Protein AF-A0AAN5CHM3-F1 (afdb_monomer_lite)

Structure (mmCIF, N/CA/C/O backbone):
data_AF-A0AAN5CHM3-F1
#
_entry.id   AF-A0AAN5CHM3-F1
#
loop_
_atom_site.group_PDB
_atom_site.id
_atom_site.type_symbol
_atom_site.label_atom_id
_atom_site.label_alt_id
_atom_site.label_comp_id
_atom_site.label_asym_id
_atom_site.label_entity_id
_atom_site.label_seq_id
_atom_site.pdbx_PDB_ins_code
_atom_site.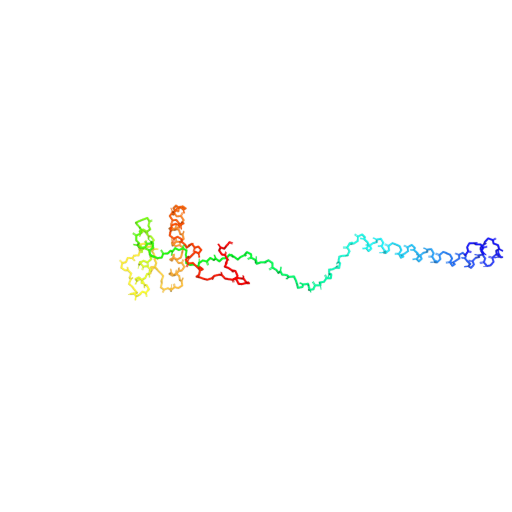Cartn_x
_atom_site.Cartn_y
_atom_site.Cartn_z
_atom_site.occupancy
_atom_site.B_iso_or_equiv
_atom_site.auth_seq_id
_atom_site.auth_comp_id
_atom_site.auth_asym_id
_atom_site.auth_atom_id
_atom_site.pdbx_PDB_model_num
ATOM 1 N N . CYS A 1 1 ? 42.398 8.955 -54.294 1.00 57.72 1 CYS A N 1
ATOM 2 C CA . CYS A 1 1 ? 43.431 9.908 -53.821 1.00 57.72 1 CYS A CA 1
ATOM 3 C C . CYS A 1 1 ? 44.849 9.348 -53.906 1.00 57.72 1 CYS A C 1
ATOM 5 O O . CYS A 1 1 ? 45.698 10.042 -54.441 1.00 57.72 1 CYS A O 1
ATOM 7 N N . VAL A 1 2 ? 45.107 8.111 -53.462 1.00 67.19 2 VAL A N 1
ATOM 8 C CA . VAL A 1 2 ? 46.470 7.536 -53.421 1.00 67.19 2 VAL A CA 1
ATOM 9 C C . VAL A 1 2 ? 47.133 7.437 -54.807 1.00 67.19 2 VAL A C 1
ATOM 11 O O . VAL A 1 2 ? 48.277 7.846 -54.946 1.00 67.19 2 VAL A O 1
ATOM 14 N N . GLY A 1 3 ? 46.407 7.038 -55.861 1.00 71.38 3 GLY A N 1
ATOM 15 C CA . GLY A 1 3 ? 46.973 6.974 -57.225 1.00 71.38 3 GLY A CA 1
ATOM 16 C C . GLY A 1 3 ? 47.484 8.319 -57.773 1.00 71.38 3 GLY A C 1
ATOM 17 O O . GLY A 1 3 ? 48.514 8.374 -58.425 1.00 71.38 3 GLY A O 1
ATOM 18 N N . ARG A 1 4 ? 46.846 9.444 -57.412 1.00 65.81 4 ARG A N 1
ATOM 19 C CA . ARG A 1 4 ? 47.295 10.802 -57.799 1.00 65.81 4 ARG A CA 1
ATOM 20 C C . ARG A 1 4 ? 48.522 11.289 -57.015 1.00 65.81 4 ARG A C 1
ATOM 22 O O . ARG A 1 4 ? 49.165 12.237 -57.451 1.00 65.81 4 ARG A O 1
ATOM 29 N N . ILE A 1 5 ? 48.817 10.672 -55.868 1.00 67.25 5 ILE A N 1
ATOM 30 C CA . ILE A 1 5 ? 50.013 10.945 -55.054 1.00 67.25 5 ILE A CA 1
ATOM 31 C C . ILE A 1 5 ? 51.217 10.176 -55.614 1.00 67.25 5 ILE A C 1
ATOM 33 O O . ILE A 1 5 ? 52.324 10.702 -55.595 1.00 67.25 5 ILE A O 1
ATOM 37 N N . VAL A 1 6 ? 50.988 8.960 -56.126 1.00 72.06 6 VAL A N 1
ATOM 38 C CA . VAL A 1 6 ? 52.030 8.080 -56.683 1.00 72.06 6 VAL A CA 1
ATOM 39 C C . VAL A 1 6 ? 52.434 8.500 -58.101 1.00 72.06 6 VAL A C 1
ATOM 41 O O . VAL A 1 6 ? 53.624 8.556 -58.391 1.00 72.06 6 VAL A O 1
ATOM 44 N N . ASP A 1 7 ? 51.470 8.880 -58.945 1.00 74.00 7 ASP A N 1
ATOM 45 C CA . ASP A 1 7 ? 51.722 9.196 -60.364 1.00 74.00 7 ASP A CA 1
ATOM 46 C C . ASP A 1 7 ? 51.859 10.709 -60.652 1.00 74.00 7 ASP A C 1
ATOM 48 O O . ASP A 1 7 ? 52.062 11.129 -61.791 1.00 74.00 7 ASP A O 1
ATOM 52 N N . GLY A 1 8 ? 51.693 11.561 -59.634 1.00 68.69 8 GLY A N 1
ATOM 53 C CA . GLY A 1 8 ? 51.674 13.022 -59.769 1.00 68.69 8 GLY A CA 1
ATOM 54 C C . GLY A 1 8 ? 53.042 13.694 -59.588 1.00 68.69 8 GLY A C 1
ATOM 55 O O . GLY A 1 8 ? 53.928 13.191 -58.906 1.00 68.69 8 GLY A O 1
ATOM 56 N N . GLY A 1 9 ? 53.212 14.900 -60.147 1.00 80.06 9 GLY A N 1
ATOM 57 C CA . GLY A 1 9 ? 54.395 15.734 -59.889 1.00 80.06 9 GLY A CA 1
ATOM 58 C C . GLY A 1 9 ? 54.503 16.189 -58.422 1.00 80.06 9 GLY A C 1
ATOM 59 O O . GLY A 1 9 ? 53.506 16.223 -57.700 1.00 80.06 9 GLY A O 1
ATOM 60 N N . ARG A 1 10 ? 55.702 16.609 -57.983 1.00 76.81 10 ARG A N 1
ATOM 61 C CA . ARG A 1 10 ? 56.020 16.933 -56.569 1.00 76.81 10 ARG A CA 1
ATOM 62 C C . ARG A 1 10 ? 54.998 17.844 -55.868 1.00 76.81 10 ARG A C 1
ATOM 64 O O . ARG A 1 10 ? 54.638 17.580 -54.729 1.00 76.81 10 ARG A O 1
ATOM 71 N N . VAL A 1 11 ? 54.503 18.887 -56.537 1.00 79.12 11 VAL A N 1
ATOM 72 C CA . VAL A 1 11 ? 53.531 19.838 -55.953 1.00 79.12 11 VAL A CA 1
ATOM 73 C C . VAL A 1 11 ? 52.143 19.212 -55.791 1.00 79.12 11 VAL A C 1
ATOM 75 O O . VAL A 1 11 ? 51.484 19.401 -54.772 1.00 79.12 11 VAL A O 1
ATOM 78 N N . ILE A 1 12 ? 51.713 18.419 -56.773 1.00 81.25 12 ILE A N 1
ATOM 79 C CA . ILE A 1 12 ? 50.420 17.728 -56.752 1.00 81.25 12 ILE A CA 1
ATOM 80 C C . ILE A 1 12 ? 50.433 16.670 -55.644 1.00 81.25 12 ILE A C 1
ATOM 82 O O . ILE A 1 12 ? 49.494 16.603 -54.855 1.00 81.25 12 ILE A O 1
ATOM 86 N N . ALA A 1 13 ? 51.527 15.917 -55.509 1.00 77.94 13 ALA A N 1
ATOM 87 C CA . ALA A 1 13 ? 51.690 14.954 -54.427 1.00 77.94 13 ALA A CA 1
ATOM 88 C C . ALA A 1 13 ? 51.564 15.615 -53.039 1.00 77.94 13 ALA A C 1
ATOM 90 O O . ALA A 1 13 ? 50.819 15.109 -52.207 1.00 77.94 13 ALA A O 1
ATOM 91 N N . VAL A 1 14 ? 52.197 16.777 -52.812 1.00 83.12 14 VAL A N 1
ATOM 92 C CA . VAL A 1 14 ? 52.126 17.514 -51.529 1.00 83.12 14 VAL A CA 1
ATOM 93 C C . VAL A 1 14 ? 50.711 18.018 -51.208 1.00 83.12 14 VAL A C 1
ATOM 95 O O . VAL A 1 14 ? 50.265 17.944 -50.066 1.00 83.12 14 VAL A O 1
ATOM 98 N N . ILE A 1 15 ? 49.966 18.510 -52.198 1.00 86.19 15 ILE A N 1
ATOM 99 C CA . ILE A 1 15 ? 48.592 18.988 -51.971 1.00 86.19 15 ILE A CA 1
ATOM 100 C C . ILE A 1 15 ? 47.662 17.813 -51.635 1.00 86.19 15 ILE A C 1
ATOM 102 O O . ILE A 1 15 ? 46.876 17.883 -50.689 1.00 86.19 15 ILE A O 1
ATOM 106 N N . PHE A 1 16 ? 47.763 16.706 -52.375 1.00 84.62 16 PHE A N 1
ATOM 107 C CA . PHE A 1 16 ? 46.917 15.537 -52.138 1.00 84.62 16 PHE A CA 1
ATOM 108 C C . PHE A 1 16 ? 47.276 14.789 -50.844 1.00 84.62 16 PHE A C 1
ATOM 110 O O . PHE A 1 16 ? 46.378 14.197 -50.243 1.00 84.62 16 PHE A O 1
ATOM 117 N N . THR A 1 17 ? 48.525 14.845 -50.365 1.00 85.38 17 THR A N 1
ATOM 118 C CA . THR A 1 17 ? 48.888 14.308 -49.041 1.00 85.38 17 THR A CA 1
ATOM 119 C C . THR A 1 17 ? 48.308 15.147 -47.906 1.00 85.38 17 THR A C 1
ATOM 121 O O . THR A 1 17 ? 47.767 14.570 -46.96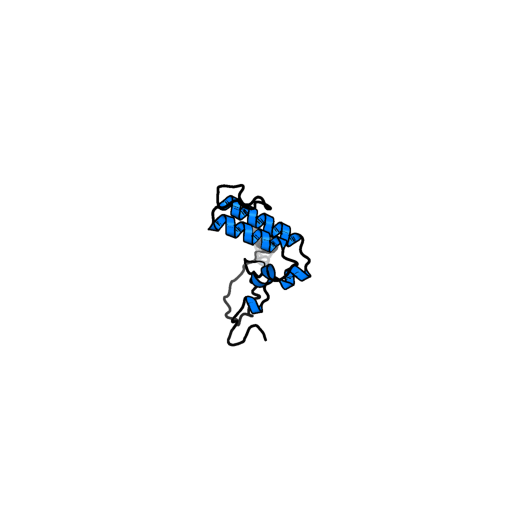6 1.00 85.38 17 THR A O 1
ATOM 124 N N . LEU A 1 18 ? 48.316 16.482 -48.000 1.00 88.56 18 LEU A N 1
ATOM 125 C CA . LEU A 1 18 ? 47.665 17.350 -47.005 1.00 88.56 18 LEU A CA 1
ATOM 126 C C . LEU A 1 18 ? 46.153 17.097 -46.920 1.00 88.56 18 LEU A C 1
ATOM 128 O O . LEU A 1 18 ? 45.605 16.986 -45.823 1.00 88.56 18 LEU A O 1
ATOM 132 N N . ILE A 1 19 ? 45.485 16.929 -48.065 1.00 90.00 19 ILE A N 1
ATOM 133 C CA . ILE A 1 19 ? 44.055 16.587 -48.114 1.00 90.00 19 ILE A CA 1
ATOM 134 C C . ILE A 1 19 ? 43.802 15.202 -47.505 1.00 90.00 19 ILE A C 1
ATOM 136 O O . ILE A 1 19 ? 42.843 15.024 -46.755 1.00 90.00 19 ILE A O 1
ATOM 140 N N . LEU A 1 20 ? 44.664 14.221 -47.792 1.00 89.06 20 LEU A N 1
ATOM 141 C CA . LEU A 1 20 ? 44.559 12.879 -47.216 1.00 89.06 20 LEU A CA 1
ATOM 142 C C . LEU A 1 20 ? 44.696 12.917 -45.687 1.00 89.06 20 LEU A C 1
ATOM 144 O O . LEU A 1 20 ? 43.905 12.284 -44.990 1.00 89.06 20 LEU A O 1
ATOM 148 N N . ILE A 1 21 ? 45.655 13.687 -45.165 1.00 91.88 21 ILE A N 1
ATOM 149 C CA . ILE A 1 21 ? 45.852 13.872 -43.722 1.00 91.88 21 ILE A CA 1
ATOM 150 C C . ILE A 1 21 ? 44.609 14.513 -43.098 1.00 91.88 21 ILE A C 1
ATOM 152 O O . ILE A 1 21 ? 44.082 13.983 -42.123 1.00 91.88 21 ILE A O 1
ATOM 156 N N . ALA A 1 22 ? 44.084 15.590 -43.688 1.00 93.44 22 ALA A N 1
ATOM 157 C CA . ALA A 1 22 ? 42.885 16.264 -43.190 1.00 93.44 22 ALA A CA 1
ATOM 158 C C . ALA A 1 22 ? 41.659 15.331 -43.148 1.00 93.44 22 ALA A C 1
ATOM 160 O O . ALA A 1 22 ? 40.953 15.276 -42.140 1.00 93.44 22 ALA A O 1
ATOM 161 N N . MET A 1 23 ? 41.442 14.539 -44.203 1.00 92.94 23 MET A N 1
ATOM 162 C CA . MET A 1 23 ? 40.354 13.554 -44.258 1.00 92.94 23 MET A CA 1
ATOM 163 C C . MET A 1 23 ? 40.536 12.429 -43.233 1.00 92.94 23 MET A C 1
ATOM 165 O O . MET A 1 23 ? 39.565 11.989 -42.620 1.00 92.94 23 MET A O 1
ATOM 169 N N . THR A 1 24 ? 41.776 11.997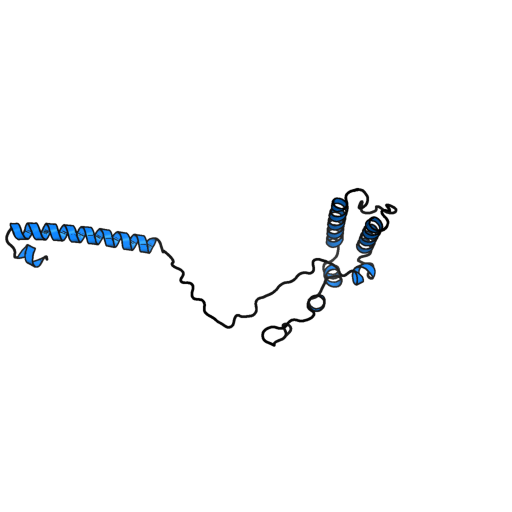 -42.997 1.00 93.56 24 THR A N 1
ATOM 170 C CA . THR A 1 24 ? 42.088 10.963 -41.999 1.00 93.56 24 THR A CA 1
ATOM 171 C C . THR A 1 24 ? 41.828 11.470 -40.578 1.00 93.56 24 THR A C 1
ATOM 173 O O . THR A 1 24 ? 41.221 10.763 -39.777 1.00 93.56 24 THR A O 1
ATOM 176 N N . VAL A 1 25 ? 42.207 12.715 -40.270 1.00 96.06 25 VAL A N 1
ATOM 177 C CA . VAL A 1 25 ? 41.930 13.346 -38.967 1.00 96.06 25 VAL A CA 1
ATOM 178 C C . VAL A 1 25 ? 40.425 13.484 -38.730 1.00 96.06 25 VAL A C 1
ATOM 180 O O . VAL A 1 25 ? 39.935 13.105 -37.665 1.00 96.06 25 VAL A O 1
ATOM 183 N N . ALA A 1 26 ? 39.674 13.960 -39.728 1.00 95.38 26 ALA A N 1
ATOM 184 C CA . ALA A 1 26 ? 38.219 14.069 -39.638 1.00 95.38 26 ALA A CA 1
ATOM 185 C C . ALA A 1 26 ? 37.547 12.700 -39.426 1.00 95.38 26 ALA A C 1
ATOM 187 O O . ALA A 1 26 ? 36.620 12.576 -38.623 1.00 95.38 26 ALA A O 1
ATOM 188 N N . PHE A 1 27 ? 38.045 11.659 -40.100 1.00 96.38 27 PHE A N 1
ATOM 189 C CA . PHE A 1 27 ? 37.555 10.294 -39.937 1.00 96.38 27 PHE A CA 1
ATOM 190 C C . PHE A 1 27 ? 37.787 9.759 -38.518 1.00 96.38 27 PHE A C 1
ATOM 192 O O . PHE A 1 27 ? 36.841 9.292 -37.883 1.00 96.38 27 PHE A O 1
ATOM 199 N N . VAL A 1 28 ? 39.010 9.878 -37.985 1.00 96.62 28 VAL A N 1
ATOM 200 C CA . VAL A 1 28 ? 39.344 9.422 -36.622 1.00 96.62 28 VAL A CA 1
ATOM 201 C C . VAL A 1 28 ? 38.516 10.166 -35.569 1.00 96.62 28 VAL A C 1
ATOM 203 O O . VAL A 1 28 ? 38.020 9.547 -34.623 1.00 96.62 28 VAL A O 1
ATOM 206 N N . TYR A 1 29 ? 38.307 11.473 -35.747 1.00 96.81 29 TYR A N 1
ATOM 207 C CA . TYR A 1 29 ? 37.486 12.282 -34.846 1.00 96.81 29 TYR A CA 1
ATOM 208 C C . TYR A 1 29 ? 36.025 11.806 -34.806 1.00 96.81 29 TYR A C 1
ATOM 210 O O . TYR A 1 29 ? 35.480 11.544 -33.730 1.00 96.81 29 TYR A O 1
ATOM 218 N N . THR A 1 30 ? 35.395 11.626 -35.970 1.00 95.19 30 THR A N 1
ATOM 219 C CA . THR A 1 30 ? 34.013 11.130 -36.051 1.00 95.19 30 THR A CA 1
ATOM 220 C C . THR A 1 30 ? 33.890 9.705 -35.512 1.00 95.19 30 THR A C 1
ATOM 222 O O . THR A 1 30 ? 32.974 9.429 -34.739 1.00 95.19 30 THR A O 1
ATOM 225 N N . ALA A 1 31 ? 34.836 8.820 -35.839 1.00 96.31 31 ALA A N 1
ATOM 226 C CA . ALA A 1 31 ? 34.848 7.443 -35.349 1.00 96.31 31 ALA A CA 1
ATOM 227 C C . ALA A 1 31 ? 34.933 7.379 -33.815 1.00 96.31 31 ALA A C 1
ATOM 229 O O . ALA A 1 31 ? 34.150 6.673 -33.180 1.00 96.31 31 ALA A O 1
ATOM 230 N N . THR A 1 32 ? 35.813 8.179 -33.206 1.00 94.88 32 THR A N 1
ATOM 231 C CA . THR A 1 32 ? 35.954 8.260 -31.742 1.00 94.88 32 THR A CA 1
ATOM 232 C C . THR A 1 32 ? 34.659 8.742 -31.090 1.00 94.88 32 THR A C 1
ATOM 234 O O . THR A 1 32 ? 34.200 8.162 -30.108 1.00 94.88 32 THR A O 1
ATOM 237 N N . ASN A 1 33 ? 34.007 9.752 -31.671 1.00 93.50 33 ASN A N 1
ATOM 238 C CA . ASN A 1 33 ? 32.729 10.255 -31.171 1.00 93.50 33 ASN A CA 1
ATOM 239 C C . ASN A 1 33 ? 31.597 9.225 -31.288 1.00 93.50 33 ASN A C 1
ATOM 241 O O . ASN A 1 33 ? 30.776 9.124 -30.377 1.00 93.50 33 ASN A O 1
ATOM 245 N N . CYS A 1 34 ? 31.554 8.441 -32.368 1.00 91.56 34 CYS A N 1
ATOM 246 C CA . CYS A 1 34 ? 30.616 7.326 -32.507 1.00 91.56 34 CYS A CA 1
ATOM 247 C C . CYS A 1 34 ? 30.859 6.246 -31.446 1.00 91.56 34 CYS A C 1
ATOM 249 O O . CYS A 1 34 ? 29.900 5.799 -30.822 1.00 91.56 34 CYS A O 1
ATOM 251 N N . ILE A 1 35 ? 32.119 5.883 -31.181 1.00 93.62 35 ILE A N 1
ATOM 252 C CA . ILE A 1 35 ? 32.477 4.902 -30.144 1.00 93.62 35 ILE A CA 1
ATOM 253 C C . ILE A 1 35 ? 32.082 5.412 -28.756 1.00 93.62 35 ILE A C 1
ATOM 255 O O . ILE A 1 35 ? 31.462 4.680 -27.991 1.00 93.62 35 ILE A O 1
ATOM 259 N N . ILE A 1 36 ? 32.366 6.679 -28.438 1.00 92.12 36 ILE A N 1
ATOM 260 C CA . ILE A 1 36 ? 31.969 7.288 -27.161 1.00 92.12 36 ILE A CA 1
ATOM 261 C C . ILE A 1 36 ? 30.442 7.324 -27.028 1.00 92.12 36 ILE A C 1
ATOM 263 O O . ILE A 1 36 ? 29.918 7.039 -25.954 1.00 92.12 36 ILE A O 1
ATOM 267 N N . LYS A 1 37 ? 29.711 7.665 -28.097 1.00 89.06 37 LYS A N 1
ATOM 268 C CA . LYS A 1 37 ? 28.240 7.642 -28.093 1.00 89.06 37 LYS A CA 1
ATOM 269 C C . LYS A 1 37 ? 27.698 6.231 -27.881 1.00 89.06 37 LYS A C 1
ATOM 271 O O . LYS A 1 37 ? 26.783 6.069 -27.087 1.00 89.06 37 LYS A O 1
ATOM 276 N N . TYR A 1 38 ? 28.283 5.229 -28.530 1.00 88.88 38 TYR A N 1
ATOM 277 C CA . TYR A 1 38 ? 27.907 3.829 -28.351 1.00 88.88 38 TYR A CA 1
ATOM 278 C C . TYR A 1 38 ? 28.186 3.343 -26.919 1.00 88.88 38 TYR A C 1
ATOM 280 O O . TYR A 1 38 ? 27.302 2.791 -26.274 1.00 88.88 38 TYR A O 1
ATOM 288 N N . ALA A 1 39 ? 29.371 3.640 -26.373 1.00 89.31 39 ALA A N 1
ATOM 289 C CA . ALA A 1 39 ? 29.769 3.258 -25.015 1.00 89.31 39 ALA A CA 1
ATOM 290 C C . ALA A 1 39 ? 28.973 3.969 -23.905 1.00 89.31 39 ALA A C 1
ATOM 292 O O . ALA A 1 39 ? 28.956 3.510 -22.767 1.00 89.31 39 ALA A O 1
ATOM 293 N N . LYS A 1 40 ? 28.314 5.091 -24.217 1.00 88.81 40 LYS A N 1
ATOM 294 C CA . LYS A 1 40 ? 27.405 5.791 -23.297 1.00 88.81 40 LYS A CA 1
ATOM 295 C C . LYS A 1 40 ? 26.009 5.168 -23.234 1.00 88.81 40 LYS A C 1
ATOM 297 O O . LYS A 1 40 ? 25.223 5.619 -22.408 1.00 88.81 40 LYS A O 1
ATOM 302 N N . PHE A 1 41 ? 25.708 4.186 -24.091 1.00 81.50 41 PHE A N 1
ATOM 303 C CA . PHE A 1 41 ? 24.419 3.492 -24.168 1.00 81.50 41 PHE A CA 1
ATOM 304 C C . PHE A 1 41 ? 23.211 4.433 -24.000 1.00 81.50 41 PHE A C 1
ATOM 306 O O . PHE A 1 41 ? 22.401 4.233 -23.092 1.00 81.50 41 PHE A O 1
ATOM 313 N N . PRO A 1 42 ? 23.085 5.496 -24.821 1.00 84.12 42 PRO A N 1
ATOM 314 C CA . PRO A 1 42 ? 21.925 6.365 -24.735 1.00 84.12 42 PRO A CA 1
ATOM 315 C C . PRO A 1 42 ? 20.685 5.544 -25.092 1.00 84.12 42 PRO A C 1
ATOM 317 O O . PRO A 1 42 ? 20.577 5.018 -26.198 1.00 84.12 42 PRO A O 1
ATOM 320 N N . SER A 1 43 ? 19.767 5.416 -24.141 1.00 80.94 43 SER A N 1
ATOM 321 C CA . SER A 1 43 ? 18.475 4.779 -24.366 1.00 80.94 43 SER A CA 1
ATOM 322 C C . SER A 1 43 ? 17.448 5.857 -24.694 1.00 80.94 43 SER A C 1
ATOM 324 O O . SER A 1 43 ? 17.295 6.820 -23.940 1.00 80.94 43 SER A O 1
ATOM 326 N N . SER A 1 44 ? 16.765 5.704 -25.825 1.00 80.62 44 SER A N 1
ATOM 327 C CA . SER A 1 44 ? 15.614 6.520 -26.203 1.00 80.62 44 SER A CA 1
ATOM 328 C C . SER A 1 44 ? 14.377 5.639 -26.106 1.00 80.62 44 SER A C 1
ATOM 330 O O . SER A 1 44 ? 14.297 4.605 -26.764 1.00 80.62 44 SER A O 1
ATOM 332 N N . THR A 1 45 ? 13.441 6.015 -25.240 1.00 83.31 45 THR A N 1
ATOM 333 C CA . THR A 1 45 ? 12.169 5.309 -25.084 1.00 83.31 45 THR A CA 1
ATOM 334 C C . THR A 1 45 ? 11.111 6.010 -25.919 1.00 83.31 45 THR A C 1
ATOM 336 O O . THR A 1 45 ? 10.672 7.102 -25.557 1.00 83.31 45 THR A O 1
ATOM 339 N N . ASP A 1 46 ? 10.694 5.379 -27.010 1.00 79.81 46 ASP A N 1
ATOM 340 C CA . ASP A 1 46 ? 9.518 5.809 -27.758 1.00 79.81 46 ASP A CA 1
ATOM 341 C C . ASP A 1 46 ? 8.262 5.263 -27.071 1.00 79.81 46 ASP A C 1
ATOM 343 O O . ASP A 1 46 ? 8.114 4.057 -26.863 1.00 79.81 46 ASP A O 1
ATOM 347 N N . LEU A 1 47 ? 7.362 6.164 -26.677 1.00 79.94 47 LEU A N 1
ATOM 348 C CA . LEU A 1 47 ? 6.087 5.810 -26.061 1.00 79.94 47 LEU A CA 1
ATOM 349 C C . LEU A 1 47 ? 5.023 5.721 -27.155 1.00 79.94 47 LEU A C 1
ATOM 351 O O . LEU A 1 47 ? 4.527 6.740 -27.632 1.00 79.94 47 LEU A O 1
ATOM 355 N N . ALA A 1 48 ? 4.666 4.500 -27.542 1.00 81.88 48 ALA A N 1
ATOM 356 C CA . ALA A 1 48 ? 3.493 4.240 -28.364 1.00 81.88 48 ALA A CA 1
ATOM 357 C C . ALA A 1 48 ? 2.326 3.829 -27.457 1.00 81.88 48 ALA A C 1
ATOM 359 O O . ALA A 1 48 ? 2.456 2.917 -26.640 1.00 81.88 48 ALA A O 1
ATOM 360 N N . LEU A 1 49 ? 1.191 4.517 -27.586 1.00 78.56 49 LEU A N 1
ATOM 361 C CA . LEU A 1 49 ? -0.054 4.124 -26.932 1.00 78.56 49 LEU A CA 1
ATOM 362 C C . LEU A 1 49 ? -0.710 3.037 -27.783 1.00 78.56 49 LEU A C 1
ATOM 364 O O . LEU A 1 49 ? -1.356 3.342 -28.782 1.00 78.56 49 LEU A O 1
ATOM 368 N N . ASP A 1 50 ? -0.506 1.781 -27.399 1.00 80.25 50 ASP A N 1
ATOM 369 C CA . ASP A 1 50 ? -1.213 0.647 -27.987 1.00 80.25 50 ASP A CA 1
ATOM 370 C C . ASP A 1 50 ? -2.475 0.350 -27.165 1.00 80.25 50 ASP A C 1
ATOM 372 O O . ASP A 1 50 ? -2.422 0.249 -25.935 1.00 80.25 50 ASP A O 1
ATOM 376 N N . ILE A 1 51 ? -3.625 0.250 -27.833 1.00 76.69 51 ILE A N 1
ATOM 377 C CA . ILE A 1 51 ? -4.912 -0.043 -27.192 1.00 76.69 51 ILE A CA 1
ATOM 378 C C . ILE A 1 51 ? -5.061 -1.564 -27.178 1.00 76.69 51 ILE A C 1
ATOM 380 O O . ILE A 1 51 ? -5.748 -2.146 -28.013 1.00 76.69 51 ILE A O 1
ATOM 384 N N . GLN A 1 52 ? -4.369 -2.214 -26.246 1.00 75.44 52 GLN A N 1
ATOM 385 C CA . GLN A 1 52 ? -4.585 -3.631 -25.962 1.00 75.44 52 GLN A CA 1
ATOM 386 C C . GLN A 1 52 ? -5.713 -3.804 -24.945 1.00 75.44 52 GLN A C 1
ATOM 388 O O . GLN A 1 52 ? -5.975 -2.929 -24.119 1.00 75.44 52 GLN A O 1
ATOM 393 N N . GLU A 1 53 ? -6.381 -4.953 -24.985 1.00 75.56 53 GLU A N 1
ATOM 394 C CA . GLU A 1 53 ? -7.297 -5.364 -23.924 1.00 75.56 53 GLU A CA 1
ATOM 395 C C . GLU A 1 53 ? -6.479 -5.604 -22.645 1.00 75.56 53 GLU A C 1
ATOM 397 O O . GLU A 1 53 ? -5.786 -6.612 -22.491 1.00 75.56 53 GLU A O 1
ATOM 402 N N . LEU A 1 54 ? -6.487 -4.624 -21.737 1.00 73.56 54 LEU A N 1
ATOM 403 C CA . LEU A 1 54 ? -5.755 -4.714 -20.479 1.00 73.56 54 LEU A CA 1
ATOM 404 C C . LEU A 1 54 ? -6.389 -5.782 -19.583 1.00 73.56 54 LEU A C 1
ATOM 406 O O . LEU A 1 54 ? -7.587 -5.760 -19.298 1.00 73.56 54 LEU A O 1
ATOM 410 N N . LYS A 1 55 ? -5.547 -6.674 -19.055 1.00 79.38 55 LYS A N 1
ATOM 411 C CA . LYS A 1 55 ? -5.942 -7.581 -17.977 1.00 79.38 55 LYS A CA 1
ATOM 412 C C . LYS A 1 55 ? -6.416 -6.769 -16.771 1.00 79.38 55 LYS A C 1
ATOM 414 O O . LYS A 1 55 ? -5.748 -5.815 -16.368 1.00 79.38 55 LYS A O 1
ATOM 419 N N . PHE A 1 56 ? -7.518 -7.200 -16.155 1.00 78.50 56 PHE A N 1
ATOM 420 C CA . PHE A 1 56 ? -8.003 -6.582 -14.925 1.00 78.50 56 PHE A CA 1
ATOM 421 C C . PHE A 1 56 ? -6.902 -6.581 -13.845 1.00 78.50 56 PHE A C 1
ATOM 423 O O . PHE A 1 56 ? -6.303 -7.634 -13.579 1.00 78.50 56 PHE A O 1
ATOM 430 N N . PRO A 1 57 ? -6.586 -5.422 -13.238 1.00 81.06 57 PRO A N 1
ATOM 431 C CA . PRO A 1 57 ? -5.531 -5.331 -12.242 1.00 81.06 57 PRO A CA 1
ATOM 432 C C . PRO A 1 57 ? -5.934 -6.033 -10.945 1.00 81.06 57 PRO A C 1
ATOM 434 O O . PRO A 1 57 ? -7.110 -6.206 -10.628 1.00 81.06 57 PRO A O 1
ATOM 437 N N . ARG A 1 58 ? -4.938 -6.399 -10.134 1.00 82.69 58 ARG A N 1
ATOM 438 C CA . ARG A 1 58 ? -5.203 -6.853 -8.768 1.00 82.69 58 ARG A CA 1
ATOM 439 C C . ARG A 1 58 ? -5.559 -5.644 -7.904 1.00 82.69 58 ARG A C 1
ATOM 441 O O . ARG A 1 58 ? -4.706 -4.791 -7.673 1.00 82.69 58 ARG A O 1
ATOM 448 N N . ILE A 1 59 ? -6.789 -5.608 -7.403 1.00 81.06 59 ILE A N 1
ATOM 449 C CA . ILE A 1 59 ? -7.262 -4.591 -6.462 1.00 81.06 59 ILE A CA 1
ATOM 450 C C . ILE A 1 59 ? -7.244 -5.182 -5.052 1.00 81.06 59 ILE A C 1
ATOM 452 O O . ILE A 1 59 ? -7.761 -6.275 -4.827 1.00 81.06 59 ILE A O 1
ATOM 456 N N . SER A 1 60 ? -6.665 -4.444 -4.107 1.00 85.19 60 SER A N 1
ATOM 457 C CA . SER A 1 60 ? -6.701 -4.762 -2.680 1.00 85.19 60 SER A CA 1
ATOM 458 C C . SER A 1 60 ? -7.401 -3.624 -1.949 1.00 85.19 60 SER A C 1
ATOM 460 O O . SER A 1 60 ? -6.960 -2.480 -2.034 1.00 85.19 60 SER A O 1
ATOM 462 N N . PHE A 1 61 ? -8.469 -3.932 -1.224 1.00 83.75 61 PHE A N 1
ATOM 463 C CA . PHE A 1 61 ? -9.166 -2.985 -0.359 1.00 83.75 61 PHE A CA 1
ATOM 464 C C . PHE A 1 61 ? -9.098 -3.482 1.086 1.00 83.75 61 PHE A C 1
ATOM 466 O O . PHE A 1 61 ? -9.086 -4.685 1.347 1.00 83.75 61 PHE A O 1
ATOM 473 N N . CYS A 1 62 ? -9.059 -2.543 2.025 1.00 86.44 62 CYS A N 1
ATOM 474 C CA . CYS A 1 62 ? -9.067 -2.823 3.454 1.00 86.44 62 CYS A CA 1
ATOM 475 C C . CYS A 1 62 ? -10.135 -1.953 4.108 1.00 86.44 62 CYS A C 1
ATOM 477 O O . CYS A 1 62 ? -10.199 -0.753 3.842 1.00 86.44 62 CYS A O 1
ATOM 479 N N . SER A 1 63 ? -10.942 -2.549 4.983 1.00 89.38 63 SER A N 1
ATOM 480 C CA . SER A 1 63 ? -11.797 -1.776 5.882 1.00 89.38 63 SER A CA 1
ATOM 481 C C . SER A 1 63 ? -10.928 -0.994 6.864 1.00 89.38 63 SER A C 1
ATOM 483 O O . SER A 1 63 ? -9.999 -1.551 7.452 1.00 89.38 63 SER A O 1
ATOM 485 N N . GLU A 1 64 ? -11.240 0.287 7.062 1.00 88.19 64 GLU A N 1
ATOM 486 C CA . GLU A 1 64 ? -10.588 1.101 8.092 1.00 88.19 64 GLU A CA 1
ATOM 487 C C . GLU A 1 64 ? -10.979 0.630 9.500 1.00 88.19 64 GLU A C 1
ATOM 489 O O . GLU A 1 64 ? -10.168 0.687 10.425 1.00 88.19 64 GLU A O 1
ATOM 494 N N . ASN A 1 65 ? -12.196 0.097 9.656 1.00 88.94 65 ASN A N 1
ATOM 495 C CA . ASN A 1 65 ? -12.584 -0.582 10.881 1.00 88.94 65 ASN A CA 1
ATOM 496 C C . ASN A 1 65 ? -11.976 -1.996 10.898 1.00 88.94 65 ASN A C 1
ATOM 498 O O . ASN A 1 65 ? -12.310 -2.798 10.018 1.00 88.94 65 ASN A O 1
ATOM 502 N N . PRO A 1 66 ? -11.120 -2.335 11.876 1.00 88.62 66 PRO A N 1
ATOM 503 C CA . PRO A 1 66 ? -10.448 -3.626 11.888 1.00 88.62 66 PRO A CA 1
ATOM 504 C C . PRO A 1 66 ? -11.330 -4.795 12.346 1.00 88.62 66 PRO A C 1
ATOM 506 O O . PRO A 1 66 ? -11.027 -5.932 11.990 1.00 88.62 66 PRO A O 1
ATOM 509 N N . LEU A 1 67 ? -12.379 -4.547 13.143 1.00 91.81 67 LEU A N 1
ATOM 510 C CA . LEU A 1 67 ? -13.211 -5.593 13.750 1.00 91.81 67 LEU A CA 1
ATOM 511 C C . LEU A 1 67 ? -14.702 -5.271 13.612 1.00 91.81 67 LEU A C 1
ATOM 513 O O . LEU A 1 67 ? -15.137 -4.137 13.811 1.00 91.81 67 LEU A O 1
ATOM 517 N N . LYS A 1 68 ? -15.511 -6.289 13.325 1.00 92.75 68 LYS A N 1
ATOM 518 C CA . LYS A 1 68 ? -16.971 -6.186 13.283 1.00 92.75 68 LYS A CA 1
ATOM 519 C C . LYS A 1 68 ? -17.525 -5.992 14.690 1.00 92.75 68 LYS A C 1
ATOM 521 O O . LYS A 1 68 ? -17.328 -6.845 15.557 1.00 92.75 68 LYS A O 1
ATOM 526 N N . ARG A 1 69 ? -18.289 -4.916 14.898 1.00 91.75 69 ARG A N 1
ATOM 527 C CA . ARG A 1 69 ? -18.866 -4.606 16.214 1.00 91.75 69 ARG A CA 1
ATOM 528 C C . ARG A 1 69 ? -19.806 -5.704 16.724 1.00 91.75 69 ARG A C 1
ATOM 530 O O . ARG A 1 69 ? -19.744 -6.053 17.894 1.00 91.75 69 ARG A O 1
ATOM 537 N N . SER A 1 70 ? -20.578 -6.321 15.828 1.00 92.00 70 SER A N 1
ATOM 538 C CA . SER A 1 70 ? -21.487 -7.424 16.165 1.00 92.00 70 SER A CA 1
ATOM 539 C C . SER A 1 70 ? -20.786 -8.631 16.789 1.00 92.00 70 SER A C 1
ATOM 541 O O . SER A 1 70 ? -21.355 -9.265 17.667 1.00 92.00 70 SER A O 1
ATOM 543 N N . ILE A 1 71 ? -19.557 -8.942 16.362 1.00 92.44 71 ILE A N 1
ATOM 544 C CA . ILE A 1 71 ? -18.783 -10.058 16.918 1.00 92.44 71 ILE A CA 1
ATOM 545 C C . ILE A 1 71 ? -18.170 -9.658 18.257 1.00 92.44 71 ILE A C 1
ATOM 547 O O . ILE A 1 71 ? -18.301 -10.404 19.224 1.00 92.44 71 ILE A O 1
ATOM 551 N N . VAL A 1 72 ? -17.577 -8.460 18.321 1.00 93.81 72 VAL A N 1
ATOM 552 C CA . VAL A 1 72 ? -16.933 -7.914 19.526 1.00 93.81 72 VAL A CA 1
ATOM 553 C C . VAL A 1 72 ? -17.896 -7.840 20.714 1.00 93.81 72 VAL A C 1
ATOM 555 O O . VAL A 1 72 ? -17.501 -8.162 21.828 1.00 93.81 72 VAL A O 1
ATOM 558 N N . ASP A 1 73 ? -19.154 -7.465 20.483 1.00 92.31 73 ASP A N 1
ATOM 559 C CA . ASP A 1 73 ? -20.153 -7.372 21.556 1.00 92.31 73 ASP A CA 1
ATOM 560 C C . ASP A 1 73 ? -20.730 -8.739 21.965 1.00 92.31 73 ASP A C 1
ATOM 562 O O . ASP A 1 73 ? -21.267 -8.879 23.063 1.00 92.31 73 ASP A O 1
ATOM 566 N N . SER A 1 74 ? -20.640 -9.749 21.093 1.00 91.25 74 SER A N 1
ATOM 567 C CA . SER A 1 74 ? -21.267 -11.063 21.302 1.00 91.25 74 SER A CA 1
ATOM 568 C C . SER A 1 74 ? -20.341 -12.123 21.905 1.00 91.25 74 SER A C 1
ATOM 570 O O . SER A 1 74 ? -20.811 -12.998 22.630 1.00 91.25 74 SER A O 1
ATOM 572 N N . ASP A 1 75 ? -19.042 -12.078 21.595 1.00 92.50 75 ASP A N 1
ATOM 573 C CA . ASP A 1 75 ? -18.091 -13.143 21.923 1.00 92.50 75 ASP A CA 1
ATOM 574 C C . ASP A 1 75 ? -17.258 -12.756 23.167 1.00 92.50 75 ASP A C 1
ATOM 576 O O . ASP A 1 75 ? -16.634 -11.688 23.189 1.00 92.50 75 ASP A O 1
ATOM 580 N N . PRO A 1 76 ? -17.210 -13.609 24.213 1.00 90.31 76 PRO A N 1
ATOM 581 C CA . PRO A 1 76 ? -16.474 -13.321 25.443 1.00 90.31 76 PRO A CA 1
ATOM 582 C C . PRO A 1 76 ? -14.965 -13.147 25.229 1.00 90.31 76 PRO A C 1
ATOM 584 O O . PRO A 1 76 ? -14.318 -12.492 26.044 1.00 90.31 76 PRO A O 1
ATOM 587 N N . ALA A 1 77 ? -14.394 -13.669 24.136 1.00 89.12 77 ALA A N 1
ATOM 588 C CA . ALA A 1 77 ? -12.984 -13.468 23.797 1.00 89.12 77 ALA A CA 1
ATOM 589 C C . ALA A 1 77 ? -12.626 -11.987 23.567 1.00 89.12 77 ALA A C 1
ATOM 591 O O . ALA A 1 77 ? -11.458 -11.612 23.652 1.00 89.12 77 ALA A O 1
ATOM 592 N N . PHE A 1 78 ? -13.622 -11.137 23.300 1.00 93.69 78 PHE A N 1
ATOM 593 C CA . PHE A 1 78 ? -13.450 -9.707 23.052 1.00 93.69 78 PHE A CA 1
ATOM 594 C C . PHE A 1 78 ? -13.996 -8.834 24.188 1.00 93.69 78 PHE A C 1
ATOM 596 O O . PHE A 1 78 ? -14.104 -7.622 24.005 1.00 93.69 78 PHE A O 1
ATOM 603 N N . ALA A 1 79 ? -14.307 -9.410 25.356 1.00 91.88 79 ALA A N 1
ATOM 604 C CA . ALA A 1 79 ? -14.935 -8.699 26.474 1.00 91.88 79 ALA A CA 1
ATOM 605 C C . ALA A 1 79 ? -14.169 -7.435 26.910 1.00 91.88 79 ALA A C 1
ATOM 607 O O . ALA A 1 79 ? -14.775 -6.406 27.197 1.00 91.88 79 ALA A O 1
ATOM 608 N N . GLU A 1 80 ? -12.833 -7.470 26.908 1.00 91.69 80 GLU A N 1
ATOM 609 C CA . GLU A 1 80 ? -12.026 -6.287 27.238 1.00 91.69 80 GLU A CA 1
ATOM 610 C C . GLU A 1 80 ? -12.126 -5.192 26.167 1.00 91.69 80 GLU A C 1
ATOM 612 O O . GLU A 1 80 ? -12.141 -4.000 26.475 1.00 91.69 80 GLU A O 1
ATOM 617 N N . ILE A 1 81 ? -12.213 -5.579 24.892 1.00 92.50 81 ILE A N 1
ATOM 618 C CA . ILE A 1 81 ? -12.366 -4.626 23.792 1.00 92.50 81 ILE A CA 1
ATOM 619 C C . ILE A 1 81 ? -13.768 -4.021 23.818 1.00 92.50 81 ILE A C 1
ATOM 621 O O . ILE A 1 81 ? -13.891 -2.805 23.683 1.00 92.50 81 ILE A O 1
ATOM 625 N N . SER A 1 82 ? -14.814 -4.827 24.013 1.00 93.25 82 SER A N 1
ATOM 626 C CA . SER A 1 82 ? -16.190 -4.325 24.092 1.00 93.25 82 SER A CA 1
ATOM 627 C C . SER A 1 82 ? -16.379 -3.395 25.292 1.00 93.25 82 SER A C 1
ATOM 629 O O . SER A 1 82 ? -16.972 -2.327 25.142 1.00 93.25 82 SER A O 1
ATOM 631 N N . GLN A 1 83 ? -15.781 -3.718 26.445 1.00 91.69 83 GLN A N 1
ATOM 632 C CA . GLN A 1 83 ? -15.773 -2.839 27.614 1.00 91.69 83 GLN A CA 1
ATOM 633 C C . GLN A 1 83 ? -15.074 -1.503 27.326 1.00 91.69 83 GLN A C 1
ATOM 635 O O . GLN A 1 83 ? -15.621 -0.446 27.639 1.00 91.69 83 GLN A O 1
ATOM 640 N N . MET A 1 84 ? -13.894 -1.527 26.699 1.00 91.38 84 MET A N 1
ATOM 641 C CA . MET A 1 84 ? -13.161 -0.31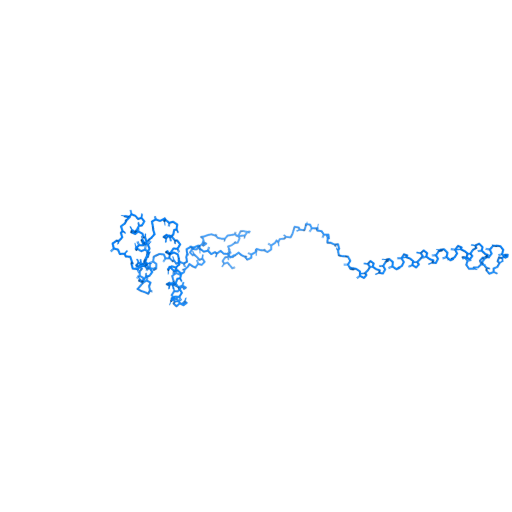1 26.333 1.00 91.38 84 MET A CA 1
ATOM 642 C C . MET A 1 84 ? -13.949 0.567 25.353 1.00 91.38 84 MET A C 1
ATOM 644 O O . MET A 1 84 ? -13.996 1.789 25.511 1.00 91.38 84 MET A O 1
ATOM 648 N N . LEU A 1 85 ? -14.599 -0.044 24.359 1.00 91.50 85 LEU A N 1
ATOM 649 C CA . LEU A 1 85 ? -15.431 0.675 23.395 1.00 91.50 85 LEU A CA 1
ATOM 650 C C . LEU A 1 85 ? -16.673 1.291 24.055 1.00 91.50 85 LEU A C 1
ATOM 652 O O . LEU A 1 85 ? -16.994 2.445 23.772 1.00 91.50 85 LEU A O 1
ATOM 656 N N . ALA A 1 86 ? -17.326 0.570 24.969 1.00 90.00 86 ALA A N 1
ATOM 657 C CA . ALA A 1 86 ? -18.441 1.099 25.750 1.00 90.00 86 ALA A CA 1
ATOM 658 C C . ALA A 1 86 ? -18.002 2.270 26.651 1.00 90.00 86 ALA A C 1
ATOM 660 O O . ALA A 1 86 ? -18.679 3.297 26.707 1.00 90.00 86 ALA A O 1
ATOM 661 N N . GLU A 1 87 ? -16.839 2.170 27.306 1.00 89.31 87 GLU A N 1
ATOM 662 C CA . GLU A 1 87 ? -16.266 3.270 28.096 1.00 89.31 87 GLU A CA 1
ATOM 663 C C . GLU A 1 87 ? -16.036 4.508 27.211 1.00 89.31 87 GLU A C 1
ATOM 665 O O . GLU A 1 87 ? -16.474 5.607 27.553 1.00 89.31 87 GLU A O 1
ATOM 670 N N . PHE A 1 88 ? -15.453 4.338 26.021 1.00 89.25 88 PHE A N 1
ATOM 671 C CA . PHE A 1 88 ? -15.262 5.433 25.068 1.00 89.25 88 PHE A CA 1
ATOM 672 C C . PHE A 1 88 ? -16.585 6.094 24.637 1.00 89.25 88 PHE A C 1
ATOM 674 O O . PHE A 1 88 ? -16.683 7.323 24.616 1.00 89.25 88 PHE A O 1
ATOM 681 N N . GLU A 1 89 ? -17.618 5.303 24.337 1.00 88.88 89 GLU A N 1
ATOM 682 C CA . GLU A 1 89 ? -18.944 5.803 23.946 1.00 88.88 89 GLU A CA 1
ATOM 683 C C . GLU A 1 89 ? -19.628 6.590 25.070 1.00 88.88 89 GLU A C 1
ATOM 685 O O . GLU A 1 89 ? -20.219 7.645 24.820 1.00 88.88 89 GLU A O 1
ATOM 690 N N . THR A 1 90 ? -19.516 6.126 26.318 1.00 87.50 90 THR A N 1
ATOM 691 C CA . THR A 1 90 ? -20.093 6.828 27.478 1.00 87.50 90 THR A CA 1
ATOM 692 C C . THR A 1 90 ? -19.393 8.154 27.767 1.00 87.50 90 THR A C 1
ATOM 694 O O . THR A 1 90 ? -20.063 9.141 28.086 1.00 87.50 90 THR A O 1
ATOM 697 N N . VAL A 1 91 ? -18.070 8.217 27.594 1.00 86.06 91 VAL A N 1
ATOM 698 C CA . VAL A 1 91 ? -17.295 9.456 27.745 1.00 86.06 91 VAL A CA 1
ATOM 699 C C . VAL A 1 91 ? -17.680 10.475 26.671 1.00 86.06 91 VAL A C 1
ATOM 701 O O . VAL A 1 91 ? -17.832 11.653 26.984 1.00 86.06 91 VAL A O 1
ATOM 704 N N . GLU A 1 92 ? -17.881 10.049 25.422 1.00 83.81 92 GLU A N 1
ATOM 705 C CA . GLU A 1 92 ? -18.264 10.964 24.338 1.00 83.81 92 GLU A CA 1
ATOM 706 C C . GLU A 1 92 ? -19.741 11.391 24.403 1.00 83.81 92 GLU A C 1
ATOM 708 O O . GLU A 1 92 ? -20.052 12.529 24.054 1.00 83.81 92 GLU A O 1
ATOM 713 N N . THR A 1 93 ? -20.646 10.521 24.866 1.00 84.44 93 THR A N 1
ATOM 714 C CA . THR A 1 93 ? -22.094 10.808 24.903 1.00 84.44 93 THR A CA 1
ATOM 715 C C . THR A 1 93 ? -22.506 11.571 26.159 1.00 84.44 93 THR A C 1
ATOM 717 O O . THR A 1 93 ? -23.235 12.558 26.085 1.00 84.44 93 THR A O 1
ATOM 720 N N . SER A 1 94 ? -22.042 11.122 27.323 1.00 71.69 94 SER A N 1
ATOM 721 C CA . SER A 1 94 ? -22.536 11.594 28.621 1.00 71.69 94 SER A CA 1
ATOM 722 C C . SER A 1 94 ? -21.553 12.526 29.323 1.00 71.69 94 SER A C 1
ATOM 724 O O . SER A 1 94 ? -21.821 12.950 30.449 1.00 71.69 94 SER A O 1
ATOM 726 N N . ASN A 1 95 ? -20.392 12.799 28.708 1.00 68.69 95 ASN A N 1
ATOM 727 C CA . ASN A 1 95 ? -19.280 13.554 29.299 1.00 68.69 95 ASN A CA 1
ATOM 728 C C . ASN A 1 95 ? -18.914 13.053 30.717 1.00 68.69 95 ASN A C 1
ATOM 730 O O . ASN A 1 95 ? -18.427 13.805 31.560 1.00 68.69 95 ASN A O 1
ATOM 734 N N . SER A 1 96 ? -19.225 11.783 30.998 1.00 66.38 96 SER A N 1
ATOM 735 C CA . SER A 1 96 ? -19.226 11.192 32.332 1.00 66.38 96 SER A CA 1
ATOM 736 C C . SER A 1 96 ? -18.007 10.297 32.495 1.00 66.38 96 SER A C 1
ATOM 738 O O . SER A 1 96 ? -17.697 9.494 31.622 1.00 66.38 96 SER A O 1
ATOM 740 N N . THR A 1 97 ? -17.323 10.422 33.630 1.00 65.19 97 THR A N 1
ATOM 741 C CA . THR A 1 97 ? -16.063 9.727 33.941 1.00 65.19 97 THR A CA 1
A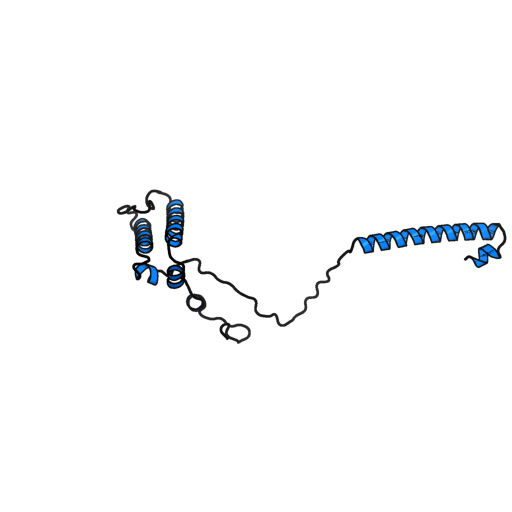TOM 742 C C . THR A 1 97 ? -16.267 8.583 34.939 1.00 65.19 97 THR A C 1
ATOM 744 O O . THR A 1 97 ? -15.426 8.358 35.805 1.00 65.19 97 THR A O 1
ATOM 747 N N . ALA A 1 98 ? -17.428 7.918 34.899 1.00 61.47 98 ALA A N 1
ATOM 748 C CA . ALA A 1 98 ? -17.839 6.966 35.937 1.00 61.47 98 ALA A CA 1
ATOM 749 C C . ALA A 1 98 ? -16.957 5.701 35.991 1.00 61.47 98 ALA A C 1
ATOM 751 O O . ALA A 1 98 ? -16.830 5.088 37.048 1.00 61.47 98 ALA A O 1
ATOM 752 N N . SER A 1 99 ? -16.313 5.340 34.878 1.00 68.94 99 SER A N 1
ATOM 753 C CA . SER A 1 99 ? -15.270 4.317 34.801 1.00 68.94 99 SER A CA 1
ATOM 754 C C . SER A 1 99 ? -14.149 4.844 33.902 1.00 68.94 99 SER A C 1
ATOM 756 O O . SER A 1 99 ? -14.434 5.342 32.817 1.00 68.94 99 SER A O 1
ATOM 758 N N . ASP A 1 100 ? -12.903 4.807 34.382 1.00 78.12 100 ASP A N 1
ATOM 759 C CA . ASP A 1 100 ? -11.701 5.240 33.643 1.00 78.12 100 ASP A CA 1
ATOM 760 C C . ASP A 1 100 ? -10.654 4.117 33.659 1.00 78.12 100 ASP A C 1
ATOM 762 O O . ASP A 1 100 ? -9.485 4.320 34.006 1.00 78.12 100 ASP A O 1
ATOM 766 N N . SER A 1 101 ? -11.088 2.894 33.348 1.00 83.94 101 SER A N 1
ATOM 767 C CA . SER A 1 101 ? -10.227 1.705 33.393 1.00 83.94 101 SER A CA 1
ATOM 768 C C . SER A 1 101 ? -9.077 1.829 32.392 1.00 83.94 101 SER A C 1
ATOM 770 O O . SER A 1 101 ? -7.955 1.395 32.654 1.00 83.94 101 SER A O 1
ATOM 772 N N . TYR A 1 102 ? -9.330 2.507 31.269 1.00 84.62 102 TYR A N 1
ATOM 773 C CA . TYR A 1 102 ? -8.375 2.663 30.171 1.00 84.62 102 TYR A CA 1
ATOM 774 C C . TYR A 1 102 ? -7.725 4.058 30.115 1.00 84.62 102 TYR A C 1
ATOM 776 O O . TYR A 1 102 ? -6.886 4.346 29.246 1.00 84.62 102 TYR A O 1
ATOM 784 N N . GLY A 1 103 ? -8.055 4.943 31.060 1.00 84.00 103 GLY A N 1
ATOM 785 C CA . GLY A 1 103 ? -7.511 6.298 31.129 1.00 84.00 103 GLY A CA 1
ATOM 786 C C . GLY A 1 103 ? -8.047 7.245 30.044 1.00 84.00 103 GLY A C 1
ATOM 787 O O . GLY A 1 103 ? -7.409 8.264 29.749 1.00 84.00 103 GLY A O 1
ATOM 788 N N . ILE A 1 104 ? -9.151 6.895 29.384 1.00 84.50 104 ILE A N 1
ATOM 789 C CA . ILE A 1 104 ? -9.703 7.627 28.241 1.00 84.50 104 ILE A CA 1
ATOM 790 C C . ILE A 1 104 ? -10.193 9.012 28.670 1.00 84.50 104 ILE A C 1
ATOM 792 O O . ILE A 1 104 ? -9.983 9.980 27.936 1.00 84.50 104 ILE A O 1
ATOM 796 N N . SER A 1 105 ? -10.760 9.157 29.870 1.00 82.25 105 SER A N 1
ATOM 797 C CA . SER A 1 105 ? -11.320 10.433 30.325 1.00 82.25 105 SER A CA 1
ATOM 798 C C . SER A 1 105 ? -10.273 11.421 30.851 1.00 82.25 105 SER A C 1
ATOM 800 O O . SER A 1 105 ? -10.592 12.585 31.085 1.00 82.25 105 SER A O 1
ATOM 802 N N . LYS A 1 106 ? -9.004 11.007 30.999 1.00 80.19 106 LYS A N 1
ATOM 803 C CA . LYS A 1 106 ? -7.927 11.847 31.568 1.00 80.19 106 LYS A CA 1
ATOM 804 C C . LYS A 1 106 ? -7.577 13.083 30.738 1.00 80.19 106 LYS A C 1
ATOM 806 O O . LYS A 1 106 ? -6.883 13.965 31.237 1.00 80.19 106 LYS A O 1
ATOM 811 N N . SER A 1 107 ? -7.998 13.152 29.475 1.00 78.56 107 SER A N 1
ATOM 812 C CA . SER A 1 107 ? -7.742 14.308 28.616 1.00 78.56 107 SER A CA 1
ATOM 813 C C . SER A 1 107 ? -9.023 15.069 28.285 1.00 78.56 107 SER A C 1
ATOM 815 O O . SER A 1 107 ? -9.975 14.515 27.734 1.00 78.56 107 SER A O 1
ATOM 817 N N . ALA A 1 108 ? -9.014 16.377 28.549 1.00 74.62 108 ALA A N 1
ATOM 818 C CA . ALA A 1 108 ? -10.120 17.268 28.205 1.00 74.62 108 ALA A CA 1
ATOM 819 C C . ALA A 1 108 ? -10.288 17.443 26.683 1.00 74.62 108 ALA A C 1
ATOM 821 O O . ALA A 1 108 ? -11.401 17.649 26.197 1.00 74.62 108 ALA A O 1
ATOM 822 N N . ALA A 1 109 ? -9.205 17.319 25.908 1.00 85.62 109 ALA A N 1
ATOM 823 C CA . ALA A 1 109 ? -9.256 17.488 24.461 1.00 85.62 109 ALA A CA 1
ATOM 824 C C . ALA A 1 109 ? -9.696 16.199 23.754 1.00 85.62 109 ALA A C 1
ATOM 826 O O . ALA A 1 109 ? -9.058 15.149 23.879 1.00 85.62 109 ALA A O 1
ATOM 827 N N . LYS A 1 110 ? -10.731 16.313 22.916 1.00 86.56 110 LYS A N 1
ATOM 828 C CA . LYS A 1 110 ? -11.293 15.205 22.130 1.00 86.56 110 LYS A CA 1
ATOM 829 C C . LYS A 1 110 ? -10.241 14.444 21.316 1.00 86.56 110 LYS A C 1
ATOM 831 O O . LYS A 1 110 ? -10.202 13.218 21.346 1.00 86.56 110 LYS A O 1
ATOM 836 N N . LEU A 1 111 ? -9.334 15.160 20.648 1.00 89.06 111 LEU A N 1
ATOM 837 C CA . LEU A 1 111 ? -8.286 14.545 19.826 1.00 89.06 111 LEU A CA 1
ATOM 838 C C . LEU A 1 111 ? -7.363 13.620 20.637 1.00 89.06 111 LEU A C 1
ATOM 840 O O . LEU A 1 111 ? -6.984 12.548 20.164 1.00 89.06 111 LEU A O 1
ATOM 844 N N . HIS A 1 112 ? -7.003 14.017 21.858 1.00 88.88 112 HIS A N 1
ATOM 845 C CA . HIS A 1 112 ? -6.152 13.207 22.725 1.00 88.88 112 HIS A CA 1
ATOM 846 C C . HIS A 1 112 ? -6.883 11.957 23.224 1.00 88.88 112 HIS A C 1
ATOM 848 O O . HIS A 1 112 ? -6.281 10.882 23.227 1.00 88.88 112 HIS A O 1
ATOM 854 N N . ARG A 1 113 ? -8.178 12.065 23.559 1.00 88.56 113 ARG A N 1
ATOM 855 C CA . ARG A 1 113 ? -9.010 10.900 23.904 1.00 88.56 113 ARG A CA 1
ATOM 856 C C . ARG A 1 113 ? -9.104 9.909 22.750 1.00 88.56 113 ARG A C 1
ATOM 858 O O . ARG A 1 113 ? -8.839 8.728 22.948 1.00 88.56 113 ARG A O 1
ATOM 865 N N . MET A 1 114 ? -9.376 10.395 21.536 1.00 89.50 114 MET A N 1
ATOM 866 C CA . MET A 1 114 ? -9.435 9.559 20.332 1.00 89.50 114 MET A CA 1
ATOM 867 C C . MET A 1 114 ? -8.114 8.830 20.069 1.00 89.50 114 MET A C 1
ATOM 869 O O . MET A 1 114 ? -8.111 7.618 19.871 1.00 89.50 114 MET A O 1
ATOM 873 N N . ARG A 1 115 ? -6.975 9.537 20.111 1.00 91.00 115 ARG A N 1
ATOM 874 C CA . ARG A 1 115 ? -5.659 8.900 19.926 1.00 91.00 115 ARG A CA 1
ATOM 875 C C . ARG A 1 115 ? -5.392 7.838 20.984 1.00 91.00 115 ARG A C 1
ATOM 877 O O . ARG A 1 115 ? -4.871 6.778 20.656 1.00 91.00 115 ARG A O 1
ATOM 884 N N . ARG A 1 116 ? -5.749 8.108 22.240 1.00 89.69 116 ARG A N 1
ATOM 885 C CA . ARG A 1 116 ? -5.570 7.147 23.327 1.00 89.69 116 ARG A CA 1
ATOM 886 C C . ARG A 1 116 ? -6.431 5.906 23.121 1.00 89.69 116 ARG A C 1
ATOM 888 O O . ARG A 1 116 ? -5.887 4.812 23.173 1.00 89.69 116 ARG A O 1
ATOM 895 N N . ALA A 1 117 ? -7.715 6.071 22.811 1.00 90.56 117 ALA A N 1
ATOM 896 C CA . ALA A 1 117 ? -8.613 4.958 22.513 1.00 90.56 117 ALA A CA 1
ATOM 897 C C . ALA A 1 117 ? -8.090 4.105 21.344 1.00 90.56 117 ALA A C 1
ATOM 899 O O . ALA A 1 117 ? -8.041 2.884 21.446 1.00 90.56 117 ALA A O 1
ATOM 900 N N . GLN A 1 118 ? -7.587 4.735 20.275 1.00 91.69 118 GLN A N 1
ATOM 901 C CA . GLN A 1 118 ? -6.963 4.023 19.154 1.00 91.69 118 GLN A CA 1
ATOM 902 C C . GLN A 1 118 ? -5.714 3.233 19.566 1.00 91.69 118 GLN A C 1
ATOM 904 O O . GLN A 1 118 ? -5.513 2.113 19.099 1.00 91.69 118 GLN A O 1
ATOM 909 N N . VAL A 1 119 ? -4.857 3.799 20.420 1.00 92.25 119 VAL A N 1
ATOM 910 C CA . VAL A 1 119 ? -3.663 3.104 20.922 1.00 92.25 119 VAL A CA 1
ATOM 911 C C . VAL A 1 119 ? -4.059 1.930 21.813 1.00 92.25 119 VAL A C 1
ATOM 913 O O . VAL A 1 119 ? -3.565 0.827 21.597 1.00 92.25 119 VAL A O 1
ATOM 916 N N . THR A 1 120 ? -4.978 2.134 22.757 1.00 92.31 120 THR A N 1
ATOM 917 C CA . THR A 1 120 ? -5.479 1.069 23.632 1.00 92.31 120 THR A CA 1
ATOM 918 C C . THR A 1 120 ? -6.116 -0.054 22.819 1.00 92.31 120 THR A C 1
ATOM 920 O O . THR A 1 120 ? -5.770 -1.214 23.017 1.00 92.31 120 THR A O 1
ATOM 923 N N . LEU A 1 121 ? -6.962 0.276 21.837 1.00 92.31 121 LEU A N 1
ATOM 924 C CA . LEU A 1 121 ? -7.565 -0.707 20.937 1.00 92.31 121 LEU A CA 1
ATOM 925 C C . LEU A 1 121 ? -6.499 -1.540 20.221 1.00 92.31 121 LEU A C 1
ATOM 927 O O . LEU A 1 121 ? -6.596 -2.761 20.192 1.00 92.31 121 LEU A O 1
ATOM 931 N N . ARG A 1 122 ? -5.454 -0.901 19.683 1.00 92.50 122 ARG A N 1
ATOM 932 C CA . ARG A 1 122 ? -4.352 -1.606 19.007 1.00 92.50 122 ARG A CA 1
ATOM 933 C C . ARG A 1 122 ? -3.582 -2.531 19.945 1.00 92.50 122 ARG A C 1
ATOM 935 O O . ARG A 1 122 ? -3.167 -3.600 19.508 1.00 92.50 122 ARG A O 1
ATOM 942 N N . LEU A 1 123 ? -3.390 -2.135 21.202 1.00 93.44 123 LEU A N 1
ATOM 943 C CA . LEU A 1 123 ? -2.721 -2.964 22.204 1.00 93.44 123 LEU A CA 1
ATOM 944 C C . LEU A 1 123 ? -3.557 -4.197 22.557 1.00 93.44 123 LEU A C 1
ATOM 946 O O . LEU A 1 123 ? -3.027 -5.303 22.522 1.00 93.44 123 LEU A O 1
ATOM 950 N N . LEU A 1 124 ? -4.857 -4.024 22.808 1.00 92.38 124 LEU A N 1
ATOM 951 C CA . LEU A 1 124 ? -5.769 -5.143 23.070 1.00 92.38 124 LEU A CA 1
ATOM 952 C C . LEU A 1 124 ? -5.851 -6.078 21.856 1.00 92.38 124 LEU A C 1
ATOM 954 O O . LEU A 1 124 ? -5.716 -7.290 21.977 1.00 92.38 124 LEU A O 1
ATOM 958 N N . MET A 1 125 ? -5.948 -5.515 20.650 1.00 91.62 125 MET A N 1
ATOM 959 C CA . MET A 1 125 ? -5.914 -6.271 19.396 1.00 91.62 125 MET A CA 1
ATOM 960 C C . MET A 1 125 ? -4.627 -7.076 19.182 1.00 91.62 125 MET A C 1
ATOM 962 O O . MET A 1 125 ? -4.657 -8.100 18.498 1.00 91.62 125 MET A O 1
ATOM 966 N N . ALA A 1 126 ? -3.496 -6.617 19.718 1.00 92.56 126 ALA A N 1
ATOM 967 C CA . ALA A 1 126 ? -2.229 -7.334 19.623 1.00 92.56 126 ALA A CA 1
ATOM 968 C C . ALA A 1 126 ? -2.173 -8.563 20.544 1.00 92.56 126 ALA A C 1
ATOM 970 O O . ALA A 1 126 ? -1.380 -9.463 20.286 1.00 92.56 126 ALA A O 1
ATOM 971 N N . GLN A 1 127 ? -3.008 -8.611 21.586 1.00 92.06 127 GLN A N 1
ATOM 972 C CA . GLN A 1 127 ? -3.099 -9.747 22.508 1.00 92.06 127 GLN A CA 1
ATOM 973 C C . GLN A 1 127 ? -3.994 -10.875 21.976 1.00 92.06 127 GLN A C 1
ATOM 975 O O . GLN A 1 127 ? -3.898 -12.005 22.449 1.00 92.06 127 GLN A O 1
ATOM 980 N N . LEU A 1 128 ? -4.842 -10.595 20.983 1.00 91.69 128 LEU A N 1
ATOM 981 C CA . LEU A 1 128 ? -5.714 -11.598 20.376 1.00 91.69 128 LEU A CA 1
ATOM 982 C C . LEU A 1 128 ? -4.952 -12.606 19.519 1.00 91.69 128 LEU A C 1
ATOM 984 O O . LEU A 1 128 ? -4.013 -12.263 18.794 1.00 91.69 128 LEU A O 1
ATOM 988 N N . SER A 1 129 ? -5.443 -13.847 19.530 1.00 93.31 129 SER A N 1
ATOM 989 C CA . SER A 1 129 ? -4.955 -14.881 18.626 1.00 93.31 129 SER A CA 1
ATOM 990 C C . SER A 1 129 ? -5.271 -14.531 17.168 1.00 93.31 129 SER A C 1
ATOM 992 O O . SER A 1 129 ? -6.223 -13.809 16.853 1.00 93.31 129 SER A O 1
ATOM 994 N N . GLU A 1 130 ? -4.486 -15.078 16.241 1.00 91.00 130 GLU A N 1
ATOM 995 C CA . GLU A 1 130 ? -4.745 -14.890 14.813 1.00 91.00 130 GLU A CA 1
ATOM 996 C C . GLU A 1 130 ? -6.120 -15.448 14.403 1.00 91.00 130 GLU A C 1
ATOM 998 O O . GLU A 1 130 ? -6.806 -14.862 13.564 1.00 91.00 130 GLU A O 1
ATOM 1003 N N . ALA A 1 131 ? -6.554 -16.541 15.039 1.00 91.06 131 ALA A N 1
ATOM 1004 C CA . ALA A 1 131 ? -7.858 -17.146 14.801 1.00 91.06 131 ALA A CA 1
ATOM 1005 C C . ALA A 1 131 ? -9.007 -16.211 15.212 1.00 91.06 131 ALA A C 1
ATOM 1007 O O . ALA A 1 131 ? -9.971 -16.061 14.460 1.00 91.06 131 ALA A O 1
ATOM 1008 N N . ASP A 1 132 ? -8.894 -15.541 16.360 1.00 91.75 132 ASP A N 1
ATOM 1009 C CA . ASP A 1 132 ? -9.912 -14.596 16.833 1.00 91.75 132 ASP A CA 1
ATOM 1010 C C . ASP A 1 132 ? -9.935 -13.332 15.965 1.00 91.75 132 ASP A C 1
ATOM 1012 O O . ASP A 1 132 ? -11.002 -12.872 15.554 1.00 91.75 132 ASP A O 1
ATOM 1016 N N . ARG A 1 133 ? -8.761 -12.820 15.570 1.00 89.19 133 ARG A N 1
ATOM 1017 C CA . ARG A 1 133 ? -8.657 -11.671 14.653 1.00 89.19 133 ARG A CA 1
ATOM 1018 C C . ARG A 1 133 ? -9.301 -11.942 13.298 1.00 89.19 133 ARG A C 1
ATOM 1020 O O . ARG A 1 133 ? -9.966 -11.062 12.762 1.00 89.19 133 ARG A O 1
ATOM 1027 N N . ARG A 1 134 ? -9.126 -13.144 12.741 1.00 89.38 134 ARG A N 1
ATOM 1028 C CA . ARG A 1 134 ? -9.784 -13.538 11.484 1.00 89.38 134 ARG A CA 1
ATOM 1029 C C . ARG A 1 134 ? -11.296 -13.694 11.657 1.00 89.38 134 ARG A C 1
ATOM 1031 O O . ARG A 1 134 ? -12.036 -13.322 10.757 1.00 89.38 134 ARG A O 1
ATOM 1038 N N . ARG A 1 135 ? -11.756 -14.196 12.810 1.00 90.25 135 ARG A N 1
ATOM 1039 C CA . ARG A 1 135 ? -13.186 -14.397 13.104 1.00 90.25 135 ARG A CA 1
ATOM 1040 C C . ARG A 1 135 ? -13.954 -13.081 13.226 1.00 90.25 135 ARG A C 1
ATOM 1042 O O . ARG A 1 135 ? -15.047 -12.963 12.683 1.00 90.25 135 ARG A O 1
ATOM 1049 N N . ALA A 1 136 ? -13.380 -12.103 13.922 1.00 92.00 136 ALA A N 1
ATOM 1050 C CA . ALA A 1 136 ? -13.976 -10.777 14.077 1.00 92.00 136 ALA A CA 1
ATOM 1051 C C . ALA A 1 136 ? -13.639 -9.818 12.921 1.00 92.00 136 ALA A C 1
ATOM 1053 O O . ALA A 1 136 ? -14.221 -8.738 12.836 1.00 92.00 136 ALA A O 1
ATOM 1054 N N . GLY A 1 137 ? -12.716 -10.194 12.035 1.00 91.00 137 GLY A N 1
ATOM 1055 C CA . GLY A 1 137 ? -12.343 -9.421 10.856 1.00 91.00 137 GLY A CA 1
ATOM 1056 C C . GLY A 1 137 ? -13.410 -9.421 9.757 1.00 91.00 137 GLY A C 1
ATOM 1057 O O . GLY A 1 137 ? -14.402 -10.152 9.796 1.00 91.00 137 GLY A O 1
ATOM 1058 N N . TYR A 1 138 ? -13.190 -8.574 8.755 1.00 90.31 138 TYR A N 1
ATOM 1059 C CA . TYR A 1 138 ? -14.023 -8.490 7.558 1.00 90.31 138 TYR A CA 1
ATOM 1060 C C . TYR A 1 138 ? -13.519 -9.447 6.477 1.00 90.31 138 TYR A C 1
ATOM 1062 O O . TYR A 1 138 ? -12.325 -9.469 6.175 1.00 90.31 138 TYR A O 1
ATOM 1070 N N . ASN A 1 139 ? -14.430 -10.206 5.872 1.00 87.12 139 ASN A N 1
ATOM 1071 C CA . ASN A 1 139 ? -14.148 -11.016 4.694 1.00 87.12 139 ASN A CA 1
ATOM 1072 C C . ASN A 1 139 ? -14.498 -10.244 3.420 1.00 87.12 139 ASN A C 1
ATOM 1074 O O . ASN A 1 139 ? -15.211 -9.242 3.449 1.00 87.12 139 ASN A O 1
ATOM 1078 N N . TYR A 1 140 ? -14.032 -10.754 2.279 1.00 83.00 140 TYR A N 1
ATOM 1079 C CA . TYR A 1 140 ? -14.319 -10.185 0.959 1.00 83.00 140 TYR A CA 1
ATOM 1080 C C . TYR A 1 140 ? -15.822 -9.943 0.743 1.00 83.00 140 TYR A C 1
ATOM 1082 O O . TYR A 1 140 ? -16.223 -8.848 0.363 1.00 83.00 140 TYR A O 1
ATOM 1090 N N . VAL A 1 141 ? -16.647 -10.937 1.083 1.00 84.50 141 VAL A N 1
ATOM 1091 C CA . VAL A 1 141 ? -18.112 -10.892 0.931 1.00 84.50 141 VAL A CA 1
ATOM 1092 C C . VAL A 1 141 ? -18.802 -9.860 1.826 1.00 84.50 141 VAL A C 1
ATOM 1094 O O . VAL A 1 141 ? -19.928 -9.475 1.545 1.00 84.50 141 VAL A O 1
ATOM 1097 N N . ASP A 1 142 ? -18.147 -9.404 2.897 1.00 83.62 142 ASP A N 1
ATOM 1098 C CA . ASP A 1 142 ? -18.698 -8.360 3.768 1.00 83.62 142 ASP A CA 1
ATOM 1099 C C . ASP A 1 142 ? -18.409 -6.950 3.236 1.00 83.62 142 ASP A C 1
ATOM 1101 O O . ASP A 1 142 ? -19.038 -5.986 3.664 1.00 83.62 142 ASP A O 1
ATOM 1105 N N . LEU A 1 143 ? -17.407 -6.820 2.364 1.00 84.25 143 LEU A N 1
ATOM 1106 C CA . LEU A 1 143 ? -16.882 -5.537 1.898 1.00 84.25 143 LEU A CA 1
ATOM 1107 C C . LEU A 1 143 ? -17.252 -5.246 0.445 1.00 84.25 143 LEU A C 1
ATOM 1109 O O . LEU A 1 143 ? -17.377 -4.083 0.072 1.00 84.25 143 LEU A O 1
ATOM 1113 N N . VAL A 1 144 ? -17.423 -6.285 -0.370 1.00 83.50 144 VAL A N 1
ATOM 1114 C CA . VAL A 1 144 ? -17.750 -6.165 -1.790 1.00 83.50 144 VAL A CA 1
ATOM 1115 C C . VAL A 1 144 ? -19.138 -6.726 -2.019 1.00 83.50 144 VAL A C 1
ATOM 1117 O O . VAL A 1 144 ? -19.342 -7.936 -1.983 1.00 83.50 144 VAL A O 1
ATOM 1120 N N . THR A 1 145 ? -20.090 -5.829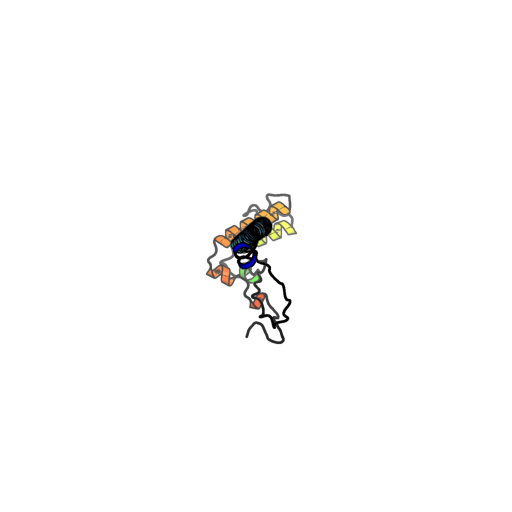 -2.261 1.00 80.94 145 THR A N 1
ATOM 1121 C CA . THR A 1 145 ? -21.475 -6.189 -2.586 1.00 80.94 145 THR A CA 1
ATOM 1122 C C . THR A 1 145 ? -21.623 -6.578 -4.050 1.00 80.94 145 THR A C 1
ATOM 1124 O O . THR A 1 145 ? -22.340 -7.518 -4.371 1.00 80.94 145 THR A O 1
ATOM 1127 N N . GLU A 1 146 ? -20.920 -5.876 -4.938 1.00 80.62 146 GLU A N 1
ATOM 1128 C CA . GLU A 1 146 ? -20.942 -6.106 -6.378 1.00 80.62 146 GLU A CA 1
ATOM 1129 C C . GLU A 1 146 ? -19.534 -5.921 -6.942 1.00 80.62 146 GLU A C 1
ATOM 1131 O O . GLU A 1 146 ? -18.840 -4.954 -6.624 1.00 80.62 146 GLU A O 1
ATOM 1136 N N . CYS A 1 147 ? -19.105 -6.852 -7.790 1.00 78.12 147 CYS A N 1
ATOM 1137 C CA . CYS A 1 147 ? -17.875 -6.715 -8.555 1.00 78.12 147 CYS A CA 1
ATOM 1138 C C . CYS A 1 147 ? -18.107 -7.266 -9.954 1.00 78.12 147 CYS A C 1
ATOM 1140 O O . CYS A 1 147 ? -18.288 -8.472 -10.123 1.00 78.12 147 CYS A O 1
ATOM 1142 N N . SER A 1 148 ? -18.113 -6.371 -10.940 1.00 81.44 148 SER A N 1
ATOM 1143 C CA . SER A 1 148 ? -18.200 -6.722 -12.351 1.00 81.44 148 SER A CA 1
ATOM 1144 C C . SER A 1 148 ? -17.105 -6.017 -13.142 1.00 81.44 148 SER A C 1
ATOM 1146 O O . SER A 1 148 ? -16.795 -4.847 -12.910 1.00 81.44 148 SER A O 1
ATOM 1148 N N . PHE A 1 149 ? -16.505 -6.740 -14.079 1.00 79.62 149 PHE A N 1
ATOM 1149 C CA . PHE A 1 149 ? -15.561 -6.194 -15.038 1.00 79.62 149 PHE A CA 1
ATOM 1150 C C . PHE A 1 149 ? -15.844 -6.790 -16.411 1.00 79.62 149 PHE A C 1
ATOM 1152 O O . PHE A 1 149 ? -15.929 -8.004 -16.554 1.00 79.62 149 PHE A O 1
ATOM 1159 N N . ALA A 1 150 ? -16.019 -5.931 -17.418 1.00 76.31 150 ALA A N 1
ATOM 1160 C CA . ALA A 1 150 ? -16.338 -6.340 -18.790 1.00 76.31 150 ALA A CA 1
ATOM 1161 C C . ALA A 1 150 ? -17.552 -7.297 -18.913 1.00 76.31 150 ALA A C 1
ATOM 1163 O O . ALA A 1 150 ? -17.619 -8.094 -19.840 1.00 76.31 150 ALA A O 1
ATOM 1164 N N . GLY A 1 151 ? -18.520 -7.207 -17.992 1.00 76.88 151 GLY A N 1
ATOM 1165 C CA . GLY A 1 151 ? -19.708 -8.073 -17.968 1.00 76.88 151 GLY A CA 1
ATOM 1166 C C . GLY A 1 151 ? -19.543 -9.385 -17.191 1.00 76.88 151 GLY A C 1
ATOM 1167 O O . GLY A 1 151 ? -20.534 -10.081 -17.004 1.00 76.88 151 GLY A O 1
ATOM 1168 N N . GLU A 1 152 ? -18.344 -9.683 -16.683 1.00 74.44 152 GLU A N 1
ATOM 1169 C CA . GLU A 1 152 ? -18.045 -10.868 -15.869 1.00 74.44 152 GLU A CA 1
ATOM 1170 C C . GLU A 1 152 ? -17.943 -10.512 -14.380 1.00 74.44 152 GLU A C 1
ATOM 1172 O O . GLU A 1 152 ? -17.461 -9.434 -14.013 1.00 74.44 152 GLU A O 1
ATOM 1177 N N . THR A 1 153 ? -18.386 -11.409 -13.495 1.00 76.69 153 THR A N 1
ATOM 1178 C CA . THR A 1 153 ? -18.263 -11.210 -12.041 1.00 76.69 153 THR A CA 1
ATOM 1179 C C . THR A 1 153 ? -16.845 -11.506 -11.568 1.00 76.69 153 THR A C 1
ATOM 1181 O O . THR A 1 153 ? -16.273 -12.520 -11.945 1.00 76.69 153 THR A O 1
ATOM 1184 N N . CYS A 1 154 ? -16.293 -10.703 -10.659 1.00 67.50 154 CYS A N 1
ATOM 1185 C CA . CYS A 1 154 ? -14.919 -10.895 -10.161 1.00 67.50 154 CYS A CA 1
ATOM 1186 C C . CYS A 1 154 ? -14.707 -12.152 -9.286 1.00 67.50 154 CYS A C 1
ATOM 1188 O O . CYS A 1 154 ? -13.622 -12.334 -8.735 1.00 67.50 154 CYS A O 1
ATOM 1190 N N . SER A 1 155 ? -15.749 -12.963 -9.089 1.00 62.34 155 SER A N 1
ATOM 1191 C CA . SER A 1 155 ? -15.769 -14.164 -8.248 1.00 62.34 155 SER A CA 1
ATOM 1192 C C . SER A 1 155 ? -15.686 -15.483 -9.030 1.00 62.34 155 SER A C 1
ATOM 1194 O O . SER A 1 155 ? -15.771 -16.537 -8.401 1.00 62.34 155 SER A O 1
ATOM 1196 N N . SER A 1 156 ? -15.574 -15.434 -10.364 1.00 47.06 156 SER A N 1
ATOM 1197 C CA . SER A 1 156 ? -15.398 -16.601 -11.247 1.00 47.06 156 SER A CA 1
ATOM 1198 C C . SER A 1 156 ? -13.945 -17.055 -11.347 1.00 47.06 156 SER A C 1
ATOM 1200 O O . SER A 1 156 ? -13.088 -16.168 -11.576 1.00 47.06 156 SER A O 1
#

Radius of gyration: 39.52 Å; chains: 1; bounding box: 79×37×96 Å

pLDDT: mean 84.8, std 8.79, range [47.06, 96.81]

Foldseek 3Di:
DVVCLVPDDPVSVVVVVVVVVVVVVVVVVVVVVVVVVVVVVDDDDDDDDDPDPDDDDDDDDADPDQFAPVCLVPDPLNVVVVVLVVCLVCCVPVVDPPDCPQVLNVDPDPVVSVVSSVVVNVVSVVPDDPVVSVVRGDDPVNPDVFADDPRDGPPD

Organism: NCBI:txid1317129

Secondary structure (DSSP, 8-state):
-HHHHHSS-HHHHHHHHHHHHHHHHHHHHHHHHHHHHHHT-------------PPPP------SS-S-HHHHHH-GGGHHHHHHHHHHHHHHHH---S--TTSGGG-SSHHHHHHHHHHHHHHHHHHS-HHHHHHHSPPHHHH-S--EETTEETT-

Sequence (156 aa):
CVGRIVDGGRVIAVIFTLILIAMTVAFVYTATNCIIKYAKFPSSTDLALDIQELKFPRISFCSENPLKRSIVDSDPAFAEISQMLAEFETVETSNSTASDSYGISKSAAKLHRMRRAQVTLRLLMAQLSEADRRRAGYNYVDLVTECSFAGETCSS

InterPro domains:
  IPR001873 Epithelial sodium channel [PF00858] (10-155)
  IPR001873 Epithelial sodium channel [PTHR11690] (12-156)